Protein AF-A0A4U5PG84-F1 (afdb_monomer_lite)

Organism: Steinernema carpocapsae (NCBI:txid34508)

pLDDT: mean 82.54, std 18.76, range [35.81, 96.75]

Secondary structure (DSSP, 8-state):
--PPP--------------HHHHHHHHHHHHHHHTTGGGTTT-HHHHHHHHHHHHHHHHH-TTSPTTHHHHHHHHHHHHHHHHHHHHHTT--HHHHHHHH---

Radius of gyration: 19.28 Å; chains: 1; bounding box: 24×33×72 Å

Structure (mmCIF, N/CA/C/O backbone):
data_AF-A0A4U5PG84-F1
#
_entry.id   AF-A0A4U5PG84-F1
#
loop_
_atom_site.group_PDB
_atom_site.id
_atom_site.type_symbol
_atom_site.label_atom_id
_atom_site.label_alt_id
_atom_site.label_comp_id
_atom_site.label_asym_id
_atom_site.label_entity_id
_atom_site.label_seq_id
_atom_site.pdbx_PDB_ins_code
_atom_site.Cartn_x
_atom_site.Cartn_y
_atom_site.Cartn_z
_atom_site.occupancy
_atom_site.B_iso_or_equiv
_atom_site.auth_seq_id
_atom_site.auth_comp_id
_atom_site.auth_asym_id
_atom_site.auth_atom_id
_atom_site.pdbx_PDB_model_num
ATOM 1 N N . MET A 1 1 ? -11.396 23.394 -59.309 1.00 37.25 1 MET A N 1
ATOM 2 C CA . MET A 1 1 ? -10.811 22.169 -58.729 1.00 37.25 1 MET A CA 1
ATOM 3 C C . ME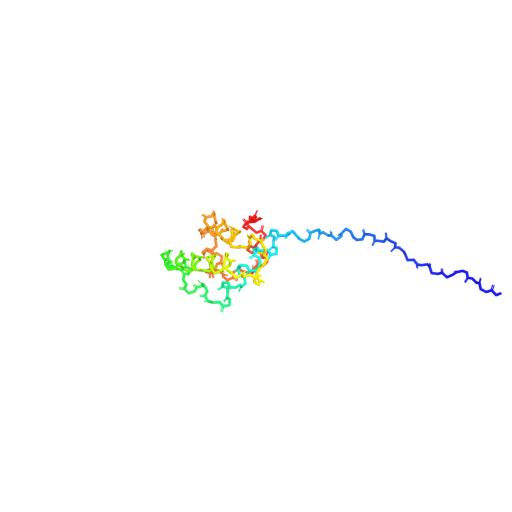T A 1 1 ? -10.102 22.552 -57.440 1.00 37.25 1 MET A C 1
ATOM 5 O O . MET A 1 1 ? -9.264 23.437 -57.478 1.00 37.25 1 MET A O 1
ATOM 9 N N . PHE A 1 2 ? -10.539 21.924 -56.346 1.00 40.00 2 PHE A N 1
ATOM 10 C CA . PHE A 1 2 ? -9.913 21.777 -55.025 1.00 40.00 2 PHE A CA 1
ATOM 11 C C . PHE A 1 2 ? -9.468 23.027 -54.244 1.00 40.00 2 PHE A C 1
ATOM 13 O O . PHE A 1 2 ? -8.333 23.485 -54.316 1.00 40.00 2 PHE A O 1
ATOM 20 N N . LEU A 1 3 ? -10.400 23.481 -53.395 1.00 46.38 3 LEU A N 1
ATOM 21 C CA . LEU A 1 3 ? -10.135 24.084 -52.088 1.00 46.38 3 LEU A CA 1
ATOM 22 C C . LEU A 1 3 ? -9.186 23.173 -51.287 1.00 46.38 3 LEU A C 1
ATOM 24 O O . LEU A 1 3 ? -9.461 21.982 -51.129 1.00 46.38 3 LEU A O 1
ATOM 28 N N . GLY A 1 4 ? -8.075 23.741 -50.816 1.00 48.44 4 GLY A N 1
ATOM 29 C CA . GLY A 1 4 ? -7.092 23.061 -49.976 1.00 48.44 4 GLY A CA 1
ATOM 30 C C . GLY A 1 4 ? -7.716 22.592 -48.653 1.00 48.44 4 GLY A C 1
ATOM 31 O O . GLY A 1 4 ? -8.484 23.346 -48.050 1.00 48.44 4 GLY A O 1
ATOM 32 N N . PRO A 1 5 ? -7.437 21.356 -48.215 1.00 47.28 5 PRO A N 1
ATOM 33 C CA . PRO A 1 5 ? -8.145 20.721 -47.121 1.00 47.28 5 PRO A CA 1
ATOM 34 C C . PRO A 1 5 ? -7.515 21.040 -45.757 1.00 47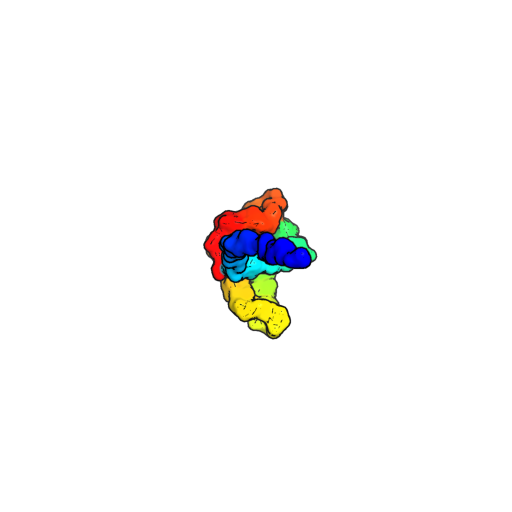.28 5 PRO A C 1
ATOM 36 O O . PRO A 1 5 ? -6.304 21.179 -45.641 1.00 47.28 5 PRO A O 1
ATOM 39 N N . LEU A 1 6 ? -8.383 21.017 -44.742 1.00 48.47 6 LEU A N 1
ATOM 40 C CA . LEU A 1 6 ? -8.131 20.487 -43.396 1.00 48.47 6 LEU A CA 1
ATOM 41 C C . LEU A 1 6 ? -7.122 21.286 -42.550 1.00 48.47 6 LEU A C 1
ATOM 43 O O . LEU A 1 6 ? -5.914 21.219 -42.717 1.00 48.47 6 LEU A O 1
ATOM 47 N N . VAL A 1 7 ? -7.604 22.139 -41.641 1.00 48.59 7 VAL A N 1
ATOM 48 C CA . VAL A 1 7 ? -8.116 21.720 -40.321 1.00 48.59 7 VAL A CA 1
ATOM 49 C C . VAL A 1 7 ? -7.087 20.827 -39.628 1.00 48.59 7 VAL A C 1
ATOM 51 O O . VAL A 1 7 ? -6.864 19.699 -40.039 1.00 48.59 7 VAL A O 1
ATOM 54 N N . PHE A 1 8 ? -6.472 21.332 -38.569 1.00 47.75 8 PHE A N 1
ATOM 55 C CA . PHE A 1 8 ? -6.664 20.821 -37.212 1.00 47.75 8 PHE A CA 1
ATOM 56 C C . PHE A 1 8 ? -5.628 21.496 -36.327 1.00 47.75 8 PHE A C 1
ATOM 58 O O . PHE A 1 8 ? -4.440 21.190 -36.359 1.00 47.75 8 PHE A O 1
ATOM 65 N N . ALA A 1 9 ? -6.131 22.464 -35.563 1.00 46.19 9 ALA A N 1
ATOM 66 C CA . ALA A 1 9 ? -5.679 22.793 -34.229 1.00 46.19 9 ALA A CA 1
ATOM 67 C C . ALA A 1 9 ? -4.727 21.735 -33.652 1.00 46.19 9 ALA A C 1
ATOM 69 O O . ALA A 1 9 ? -5.163 20.711 -33.128 1.00 46.19 9 ALA A O 1
ATOM 70 N N . ALA A 1 10 ? -3.430 22.028 -33.679 1.00 40.78 10 ALA A N 1
ATOM 71 C CA . ALA A 1 10 ? -2.517 21.477 -32.699 1.00 40.78 10 ALA A CA 1
ATOM 72 C C . ALA A 1 10 ? -2.838 22.163 -31.361 1.00 40.78 10 ALA A C 1
ATOM 74 O O . ALA A 1 10 ? -2.068 22.969 -30.845 1.00 40.78 10 ALA A O 1
ATOM 75 N N . LEU A 1 11 ? -4.011 21.836 -30.797 1.00 41.06 11 LEU A N 1
ATOM 76 C CA . LEU A 1 11 ? -4.119 21.666 -29.360 1.00 41.06 11 LEU A CA 1
ATOM 77 C C . LEU A 1 11 ? -3.094 20.579 -29.040 1.00 41.06 11 LEU A C 1
ATOM 79 O O . LEU A 1 11 ? -3.402 19.390 -28.992 1.00 41.06 11 LEU A O 1
ATOM 83 N N . VAL A 1 12 ? -1.851 20.993 -28.821 1.00 46.22 12 VAL A N 1
ATOM 84 C CA . VAL A 1 12 ? -1.012 20.329 -27.838 1.00 46.22 12 VAL A CA 1
ATOM 85 C C . VAL A 1 12 ? -1.763 20.523 -26.529 1.00 46.22 12 VAL A C 1
ATOM 87 O O . VAL A 1 12 ? -1.535 21.465 -25.778 1.00 46.22 12 VAL A O 1
ATOM 90 N N . ALA A 1 13 ? -2.765 19.664 -26.321 1.00 40.22 13 ALA A N 1
ATOM 91 C CA . ALA A 1 13 ? -3.223 19.322 -25.003 1.00 40.22 13 ALA A CA 1
ATOM 92 C C . ALA A 1 13 ? -1.936 18.970 -24.276 1.00 40.22 13 ALA A C 1
ATOM 94 O O . ALA A 1 13 ? -1.249 18.010 -24.630 1.00 40.22 13 ALA A O 1
ATOM 95 N N . SER A 1 14 ? -1.557 19.837 -23.350 1.00 35.81 14 SER A N 1
ATOM 96 C CA . SER A 1 14 ? -0.675 19.515 -22.256 1.00 35.81 14 SER A CA 1
ATOM 97 C C . SER A 1 14 ? -1.222 18.224 -21.668 1.00 35.81 14 SER A C 1
ATOM 99 O O . SER A 1 14 ? -2.142 18.237 -20.851 1.00 35.81 14 SER A O 1
ATOM 101 N N . VAL A 1 15 ? -0.724 17.089 -22.164 1.00 42.41 15 VAL A N 1
ATOM 102 C CA . VAL A 1 15 ? -0.866 15.811 -21.496 1.00 42.41 15 VAL A CA 1
ATOM 103 C C . VAL A 1 15 ? -0.204 16.074 -20.164 1.00 42.41 15 VAL A C 1
ATOM 105 O O . VAL A 1 15 ? 1.018 16.162 -20.078 1.00 42.41 15 VAL A O 1
ATOM 108 N N . ALA A 1 16 ? -1.027 16.390 -19.162 1.00 42.78 16 ALA A N 1
ATOM 109 C CA . ALA A 1 16 ? -0.588 16.486 -17.792 1.00 42.78 16 ALA A CA 1
ATOM 110 C C . ALA A 1 16 ? 0.173 15.189 -17.581 1.00 42.78 16 ALA A C 1
ATOM 112 O O . ALA A 1 16 ? -0.426 14.118 -17.687 1.00 42.78 16 ALA A O 1
ATOM 113 N N . SER A 1 17 ? 1.497 15.295 -17.472 1.00 44.47 17 SER A N 1
ATOM 114 C CA . SER A 1 17 ? 2.388 14.169 -17.263 1.00 44.47 17 SER A CA 1
ATOM 115 C C . SER A 1 17 ? 1.796 13.421 -16.087 1.00 44.47 17 SER A C 1
ATOM 117 O O . SER A 1 17 ? 1.806 13.943 -14.971 1.00 44.47 17 SER A O 1
ATOM 119 N N . TYR A 1 18 ? 1.133 12.301 -16.373 1.00 55.81 18 TYR A N 1
ATOM 120 C CA . TYR A 1 18 ? 0.405 11.567 -15.360 1.00 55.81 18 TYR A CA 1
ATOM 121 C C . TYR A 1 18 ? 1.491 11.051 -14.436 1.00 55.81 18 TYR A C 1
ATOM 123 O O . TYR A 1 18 ? 2.316 10.236 -14.848 1.00 55.81 18 TYR A O 1
ATOM 131 N N . ASP A 1 19 ? 1.585 11.684 -13.272 1.00 78.56 19 ASP A N 1
ATOM 132 C CA . ASP A 1 19 ? 2.780 11.633 -12.452 1.00 78.56 19 ASP A CA 1
ATOM 133 C C . ASP A 1 19 ? 3.097 10.165 -12.142 1.00 78.56 19 ASP A C 1
ATOM 135 O O . ASP A 1 19 ? 2.232 9.426 -11.668 1.00 78.56 19 ASP A O 1
ATOM 139 N N . VAL A 1 20 ? 4.304 9.705 -12.480 1.00 81.25 20 VAL A N 1
ATOM 140 C CA . VAL A 1 20 ? 4.710 8.296 -12.316 1.00 81.25 20 VAL A CA 1
ATOM 141 C C . VAL A 1 20 ? 4.552 7.879 -10.851 1.00 81.25 20 VAL A C 1
ATOM 143 O O . VAL A 1 20 ? 4.138 6.761 -10.547 1.00 81.25 20 VAL A O 1
ATOM 146 N N . THR A 1 21 ? 4.800 8.820 -9.946 1.00 82.31 21 THR A N 1
ATOM 147 C CA . THR A 1 21 ? 4.451 8.788 -8.528 1.00 82.31 21 THR A CA 1
ATOM 148 C C . THR A 1 21 ? 2.999 8.393 -8.280 1.00 82.31 21 THR A C 1
ATOM 150 O O . THR A 1 21 ? 2.708 7.470 -7.516 1.00 82.31 21 THR A O 1
ATOM 153 N N . PHE A 1 22 ? 2.073 9.091 -8.932 1.00 86.12 22 PHE A N 1
ATOM 154 C CA . PHE A 1 22 ? 0.645 8.902 -8.756 1.00 86.12 22 PHE A CA 1
ATOM 155 C C . PHE A 1 22 ? 0.216 7.525 -9.266 1.00 86.12 22 PHE A C 1
ATOM 157 O O . PHE A 1 22 ? -0.467 6.803 -8.547 1.00 86.12 22 PHE A O 1
ATOM 164 N N . GLN A 1 23 ? 0.711 7.099 -10.435 1.00 88.38 23 GLN A N 1
ATOM 165 C CA . GLN A 1 23 ? 0.438 5.756 -10.974 1.00 88.38 23 GLN A CA 1
ATOM 166 C C . GLN A 1 23 ? 0.915 4.647 -10.038 1.00 88.38 23 GLN A C 1
ATOM 168 O O . GLN A 1 23 ? 0.212 3.658 -9.818 1.00 88.38 23 GLN A O 1
ATOM 173 N N . ARG A 1 24 ? 2.114 4.804 -9.466 1.00 89.50 24 ARG A N 1
ATOM 174 C CA . ARG A 1 24 ? 2.658 3.835 -8.510 1.00 89.50 24 ARG A CA 1
ATOM 175 C C . ARG A 1 24 ? 1.827 3.794 -7.233 1.00 89.50 24 ARG A C 1
ATOM 177 O O . ARG A 1 24 ? 1.530 2.701 -6.759 1.00 89.50 24 ARG A O 1
ATOM 184 N N . CYS A 1 25 ? 1.401 4.950 -6.721 1.00 91.50 25 CYS A N 1
ATOM 185 C CA . CYS A 1 25 ? 0.478 5.000 -5.591 1.00 91.50 25 CYS A CA 1
ATOM 186 C C . CYS A 1 25 ? -0.816 4.242 -5.898 1.00 91.50 25 CYS A C 1
ATOM 188 O O . CYS A 1 25 ? -1.207 3.369 -5.124 1.00 91.50 25 CYS A O 1
ATOM 190 N N . GLU A 1 26 ? -1.454 4.524 -7.038 1.00 91.75 26 GLU A N 1
ATOM 191 C CA . GLU A 1 26 ? -2.706 3.861 -7.405 1.00 91.75 26 GLU A CA 1
ATOM 192 C C . GLU A 1 26 ? -2.519 2.352 -7.543 1.00 91.75 26 GLU A C 1
ATOM 194 O O . GLU A 1 26 ? -3.357 1.587 -7.076 1.00 91.75 26 GLU A O 1
ATOM 199 N N . THR A 1 27 ? -1.395 1.914 -8.113 1.00 92.38 27 THR A N 1
ATOM 200 C CA . THR A 1 27 ? -1.048 0.491 -8.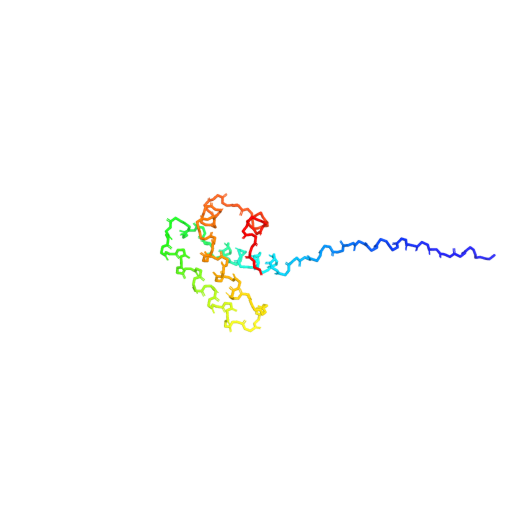229 1.00 92.38 27 THR A CA 1
ATOM 201 C C . THR A 1 27 ? -0.963 -0.175 -6.853 1.00 92.38 27 THR A C 1
ATOM 203 O O . THR A 1 27 ? -1.603 -1.204 -6.630 1.00 92.38 27 THR A O 1
ATOM 206 N N . VAL A 1 28 ? -0.235 0.428 -5.905 1.00 93.88 28 VAL A N 1
ATOM 207 C CA . VAL A 1 28 ? -0.085 -0.099 -4.537 1.00 93.88 28 VAL A CA 1
ATOM 208 C C . VAL A 1 28 ? -1.430 -0.136 -3.808 1.00 93.88 28 VAL A C 1
ATOM 210 O O . VAL A 1 28 ? -1.803 -1.163 -3.243 1.00 93.88 28 VAL A O 1
ATOM 213 N N . VAL A 1 29 ? -2.176 0.968 -3.831 1.00 94.25 29 VAL A N 1
ATOM 214 C CA . VAL A 1 29 ? -3.442 1.105 -3.096 1.00 94.25 29 VAL A CA 1
ATOM 215 C C . VAL A 1 29 ? -4.532 0.208 -3.692 1.00 94.25 29 VAL A C 1
ATOM 217 O O . VAL A 1 29 ? -5.256 -0.449 -2.947 1.00 94.25 29 VAL A O 1
ATOM 220 N N . ASN A 1 30 ? -4.620 0.088 -5.021 1.00 94.12 30 ASN A N 1
ATOM 221 C CA . ASN A 1 30 ? -5.565 -0.829 -5.664 1.00 94.12 30 ASN A CA 1
ATOM 222 C C . ASN A 1 30 ? -5.239 -2.294 -5.355 1.00 94.12 30 ASN A C 1
ATOM 224 O O . ASN A 1 30 ? -6.148 -3.059 -5.036 1.00 94.12 30 ASN A O 1
ATOM 228 N N . ALA A 1 31 ? -3.962 -2.689 -5.393 1.00 93.88 31 ALA A N 1
ATOM 229 C CA . ALA A 1 31 ? -3.555 -4.035 -4.992 1.00 93.88 31 ALA A CA 1
ATOM 230 C C . ALA A 1 31 ? -3.940 -4.329 -3.532 1.00 93.88 31 ALA A C 1
ATOM 232 O O . ALA A 1 31 ? -4.433 -5.415 -3.222 1.00 93.88 31 ALA A O 1
ATOM 233 N N . ALA A 1 32 ? -3.792 -3.337 -2.651 1.00 95.19 32 ALA A N 1
ATOM 234 C CA . ALA A 1 32 ? -4.191 -3.454 -1.258 1.00 95.19 32 ALA A CA 1
ATOM 235 C C . ALA A 1 32 ? -5.713 -3.623 -1.091 1.00 95.19 32 ALA A C 1
ATOM 237 O O . ALA A 1 32 ? -6.165 -4.496 -0.346 1.00 95.19 32 ALA A O 1
ATOM 238 N N . TYR A 1 33 ? -6.509 -2.852 -1.837 1.00 94.12 33 TYR A N 1
ATOM 239 C CA . TYR A 1 33 ? -7.966 -2.991 -1.880 1.00 94.12 33 TYR A CA 1
ATOM 240 C C . TYR A 1 33 ? -8.416 -4.374 -2.365 1.00 94.12 33 TYR A C 1
ATOM 242 O O . TYR A 1 33 ? -9.285 -4.984 -1.743 1.00 94.12 33 TYR A O 1
ATOM 250 N N . LEU A 1 34 ? -7.798 -4.905 -3.426 1.00 94.94 34 LEU A N 1
ATOM 251 C CA . LEU A 1 34 ? -8.100 -6.244 -3.953 1.00 94.94 34 LEU A CA 1
ATOM 252 C C . LEU A 1 34 ? -7.821 -7.357 -2.934 1.00 94.94 34 LEU A C 1
ATOM 254 O O . LEU A 1 34 ? -8.469 -8.402 -2.961 1.00 94.94 34 LEU A O 1
ATOM 258 N N . LYS A 1 35 ? -6.879 -7.126 -2.016 1.00 95.44 35 LYS A N 1
ATOM 259 C CA . LYS A 1 35 ? -6.521 -8.050 -0.933 1.00 95.44 35 LYS A CA 1
ATOM 260 C C . LYS A 1 35 ? -7.239 -7.754 0.388 1.00 95.44 35 LYS A C 1
ATOM 262 O O . LYS A 1 35 ? -6.868 -8.307 1.419 1.00 95.44 35 LYS A O 1
ATOM 267 N N . ASN A 1 36 ? -8.287 -6.930 0.362 1.00 93.94 36 ASN A N 1
ATOM 268 C CA . ASN A 1 36 ? -9.111 -6.581 1.520 1.00 93.94 36 ASN A CA 1
ATOM 269 C C . ASN A 1 36 ? -8.323 -5.966 2.690 1.00 93.94 36 ASN A C 1
ATOM 271 O O . ASN A 1 36 ? -8.596 -6.263 3.857 1.00 93.94 36 ASN A O 1
ATOM 275 N N . VAL A 1 37 ? -7.360 -5.083 2.399 1.00 94.94 37 VAL A N 1
ATOM 276 C CA . VAL A 1 37 ? -6.550 -4.395 3.423 1.00 94.94 37 VAL A CA 1
ATOM 277 C C . VAL A 1 37 ? -7.386 -3.669 4.488 1.00 94.94 37 VAL A C 1
ATOM 279 O O . VAL A 1 37 ? -6.931 -3.478 5.617 1.00 94.94 37 VAL A O 1
ATOM 282 N N . GLN A 1 38 ? -8.634 -3.309 4.173 1.00 94.44 38 GLN A N 1
ATOM 283 C CA . GLN A 1 38 ? -9.566 -2.670 5.105 1.00 94.44 38 GLN A CA 1
ATOM 284 C C . GLN A 1 38 ? -9.822 -3.525 6.355 1.00 94.44 38 GLN A C 1
ATOM 286 O O . GLN A 1 38 ? -10.023 -2.968 7.432 1.00 94.44 38 GLN A O 1
ATOM 291 N N . ASN A 1 39 ? -9.739 -4.857 6.246 1.00 95.38 39 ASN A N 1
ATOM 292 C CA . ASN A 1 39 ? -9.882 -5.774 7.383 1.00 95.38 39 ASN A CA 1
ATOM 293 C C . ASN A 1 39 ? -8.740 -5.635 8.401 1.00 95.38 39 ASN A C 1
ATOM 295 O O . ASN A 1 39 ? -8.906 -5.982 9.567 1.00 95.38 39 ASN A O 1
ATOM 299 N N . TYR A 1 40 ? -7.591 -5.112 7.971 1.00 94.19 40 TYR A N 1
ATOM 300 C CA . TYR A 1 40 ? -6.414 -4.911 8.812 1.00 94.19 40 TYR A CA 1
ATOM 301 C C . TYR A 1 40 ? -6.261 -3.458 9.269 1.00 94.19 40 TYR A C 1
ATOM 303 O O . TYR A 1 40 ? -5.481 -3.190 10.171 1.00 94.19 40 TYR A O 1
ATOM 311 N N . ALA A 1 41 ? -7.009 -2.503 8.704 1.00 92.88 41 ALA A N 1
ATOM 312 C CA . ALA A 1 41 ? -6.843 -1.078 9.008 1.00 92.88 41 ALA A CA 1
ATOM 313 C C . ALA A 1 41 ? -7.066 -0.736 10.499 1.00 92.88 41 ALA A C 1
ATOM 315 O O . ALA A 1 41 ? -6.444 0.192 11.026 1.00 92.88 41 ALA A O 1
ATOM 316 N N . GLY A 1 42 ? -7.895 -1.509 11.209 1.00 92.06 42 GLY A N 1
ATOM 317 C CA . GLY A 1 42 ? -8.114 -1.376 12.655 1.00 92.06 42 GLY A CA 1
ATOM 318 C C . GLY A 1 42 ? -6.962 -1.888 13.531 1.00 92.06 42 GLY A C 1
ATOM 319 O O . GLY A 1 42 ? -6.786 -1.389 14.640 1.00 92.06 42 GLY A O 1
ATOM 320 N N . ASP A 1 43 ? -6.136 -2.807 13.025 1.00 95.00 43 ASP A N 1
ATOM 321 C CA . ASP A 1 43 ? -5.038 -3.447 13.755 1.00 95.00 43 ASP A CA 1
ATOM 322 C C . ASP A 1 43 ? -3.687 -3.011 13.178 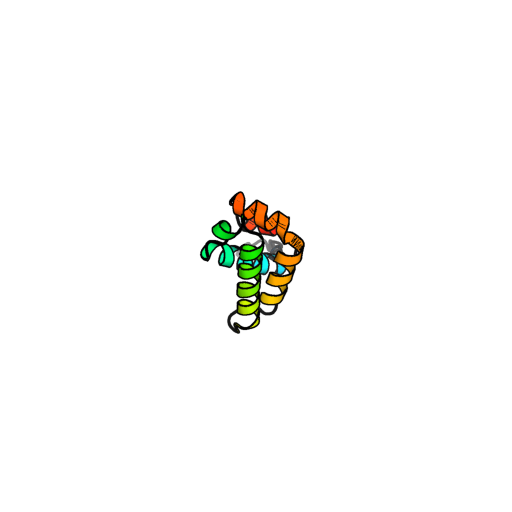1.00 95.00 43 ASP A C 1
ATOM 324 O O . ASP A 1 43 ? -3.295 -3.386 12.073 1.00 95.00 43 ASP A O 1
ATOM 328 N N . LEU A 1 44 ? -2.948 -2.222 13.958 1.00 93.06 44 LEU A N 1
ATOM 329 C CA . LEU A 1 44 ? -1.671 -1.658 13.535 1.00 93.06 44 LEU A CA 1
ATOM 330 C C . LEU A 1 44 ? -0.645 -2.725 13.125 1.00 93.06 44 LEU A C 1
ATOM 332 O O . LEU A 1 44 ? 0.075 -2.537 12.144 1.00 93.06 44 LEU A O 1
ATOM 336 N N . GLN A 1 45 ? -0.559 -3.832 13.864 1.00 96.00 45 GLN A N 1
ATOM 337 C CA . GLN A 1 45 ? 0.441 -4.860 13.600 1.00 96.00 45 GLN A CA 1
ATOM 338 C C . GLN A 1 45 ? 0.101 -5.616 12.317 1.00 96.00 45 GLN A C 1
ATOM 340 O O . GLN A 1 45 ? 0.971 -5.812 11.467 1.00 96.00 45 GLN A O 1
ATOM 345 N N . ASN A 1 46 ? -1.165 -5.994 12.144 1.00 96.06 46 ASN A N 1
ATOM 346 C CA . ASN A 1 46 ? -1.613 -6.681 10.936 1.00 96.06 46 ASN A CA 1
ATOM 347 C C . ASN A 1 46 ? -1.542 -5.778 9.699 1.00 96.06 46 ASN A C 1
ATOM 349 O O . ASN A 1 46 ? -1.127 -6.240 8.638 1.00 96.06 46 ASN A O 1
ATOM 353 N N . PHE A 1 47 ? -1.841 -4.483 9.838 1.00 96.25 47 PHE A N 1
ATOM 354 C CA . PHE A 1 47 ? -1.668 -3.505 8.764 1.00 96.25 47 PHE A CA 1
ATOM 355 C C . PHE A 1 47 ? -0.205 -3.397 8.311 1.00 96.25 47 PHE A C 1
ATOM 357 O O . PHE A 1 47 ? 0.087 -3.445 7.116 1.00 96.25 47 PHE A O 1
ATOM 364 N N . ARG A 1 48 ? 0.733 -3.309 9.263 1.00 95.75 48 ARG A N 1
ATOM 365 C CA . ARG A 1 48 ? 2.175 -3.283 8.972 1.00 95.75 48 ARG A CA 1
ATOM 366 C C . ARG A 1 48 ? 2.650 -4.573 8.324 1.00 95.75 48 ARG A C 1
ATOM 368 O O . ARG A 1 48 ? 3.375 -4.514 7.338 1.00 95.75 48 ARG A O 1
ATOM 375 N N . ASN A 1 49 ? 2.233 -5.723 8.852 1.00 96.56 49 ASN A N 1
ATOM 376 C CA . ASN A 1 49 ? 2.595 -7.030 8.305 1.00 96.56 49 ASN A CA 1
ATOM 377 C C . ASN A 1 49 ? 2.096 -7.184 6.863 1.00 96.56 49 ASN A C 1
ATOM 379 O O . ASN A 1 49 ? 2.850 -7.639 6.004 1.00 96.56 49 ASN A O 1
ATOM 383 N N . PHE A 1 50 ? 0.860 -6.749 6.593 1.00 96.75 50 PHE A N 1
ATOM 384 C CA . PHE A 1 50 ? 0.282 -6.717 5.255 1.00 96.75 50 PHE A CA 1
ATOM 385 C C . PHE A 1 50 ? 1.162 -5.908 4.294 1.00 96.75 50 PHE A C 1
ATOM 387 O O . PHE A 1 50 ? 1.669 -6.452 3.315 1.00 96.75 50 PHE A O 1
ATOM 394 N N . TYR A 1 51 ? 1.418 -4.633 4.604 1.00 95.94 51 TYR A N 1
ATOM 395 C CA . TYR A 1 51 ? 2.211 -3.771 3.727 1.00 95.94 51 TYR A CA 1
ATOM 396 C C . TYR A 1 51 ? 3.655 -4.238 3.581 1.00 95.94 51 TYR A C 1
ATOM 398 O O . TYR A 1 51 ? 4.197 -4.215 2.482 1.00 95.94 51 TYR A O 1
ATOM 406 N N . HIS A 1 52 ? 4.278 -4.716 4.655 1.00 96.12 52 HIS A N 1
ATOM 407 C CA . HIS A 1 52 ? 5.629 -5.252 4.580 1.00 96.12 52 HIS A CA 1
ATOM 408 C C . HIS A 1 52 ? 5.705 -6.455 3.626 1.00 96.12 52 HIS A C 1
ATOM 410 O O . HIS A 1 52 ? 6.647 -6.554 2.839 1.00 96.12 52 HIS A O 1
ATOM 416 N N . GLY A 1 53 ? 4.710 -7.347 3.652 1.00 95.94 53 GLY A N 1
ATOM 417 C CA . GLY A 1 53 ? 4.602 -8.466 2.715 1.00 95.94 53 GLY A CA 1
ATOM 418 C C . GLY A 1 53 ? 4.404 -8.006 1.270 1.00 95.94 53 GLY A C 1
ATOM 419 O O . GLY A 1 53 ? 5.167 -8.403 0.388 1.00 95.94 53 GLY A O 1
ATOM 420 N N . GLU A 1 54 ? 3.437 -7.118 1.037 1.00 95.06 54 GLU A N 1
ATOM 421 C CA . GLU A 1 54 ? 3.119 -6.597 -0.299 1.00 95.06 54 GLU A CA 1
ATOM 422 C C . GLU A 1 54 ? 4.283 -5.823 -0.926 1.00 95.06 54 GLU A C 1
ATOM 424 O O . GLU A 1 54 ? 4.659 -6.070 -2.071 1.00 95.06 54 GLU A O 1
ATOM 429 N N . CYS A 1 55 ? 4.920 -4.927 -0.173 1.00 95.06 55 CYS A N 1
ATOM 430 C CA . CYS A 1 55 ? 6.036 -4.145 -0.692 1.00 95.06 55 CYS A CA 1
ATOM 431 C C . CYS A 1 55 ? 7.257 -5.027 -1.003 1.00 95.06 55 CYS A C 1
ATOM 433 O O . CYS A 1 55 ? 7.937 -4.801 -2.005 1.00 95.06 55 CYS A O 1
ATOM 435 N N . ASN A 1 56 ? 7.5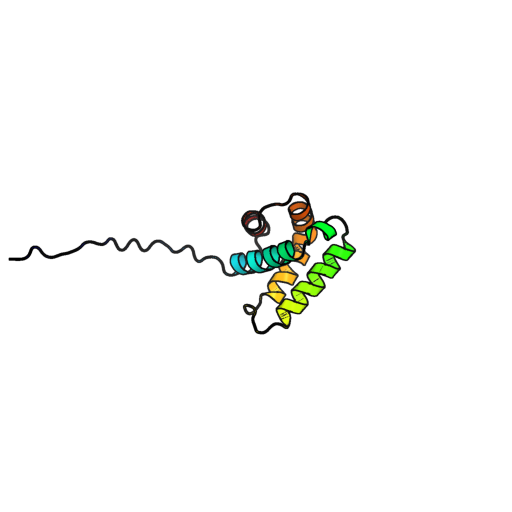20 -6.065 -0.197 1.00 95.44 56 ASN A N 1
ATOM 436 C CA . ASN A 1 56 ? 8.556 -7.057 -0.504 1.00 95.44 56 ASN A CA 1
ATOM 437 C C . ASN A 1 56 ? 8.225 -7.879 -1.753 1.00 95.44 56 ASN A C 1
ATOM 439 O O . ASN A 1 56 ? 9.130 -8.188 -2.526 1.00 95.44 56 ASN A O 1
ATOM 443 N N . PHE A 1 57 ? 6.954 -8.230 -1.959 1.00 94.75 57 PHE A N 1
ATOM 444 C CA . PHE A 1 57 ? 6.513 -8.890 -3.184 1.00 94.75 57 PHE A CA 1
ATOM 445 C C . PHE A 1 57 ? 6.809 -8.009 -4.406 1.00 94.75 57 PHE A C 1
ATOM 447 O O . PHE A 1 57 ? 7.494 -8.458 -5.323 1.00 94.75 57 PHE A O 1
ATOM 454 N N . PHE A 1 58 ? 6.429 -6.727 -4.375 1.00 94.12 58 PHE A N 1
ATOM 455 C CA . PHE A 1 58 ? 6.715 -5.787 -5.468 1.00 94.12 58 PHE A CA 1
ATOM 456 C C . PHE A 1 58 ? 8.207 -5.545 -5.719 1.00 94.12 58 PHE A C 1
ATOM 458 O O . PHE A 1 58 ? 8.587 -5.237 -6.843 1.00 94.12 58 PHE A O 1
ATOM 465 N N . LEU A 1 59 ? 9.067 -5.656 -4.700 1.00 92.44 59 LEU A N 1
ATOM 466 C CA . LEU A 1 59 ? 10.521 -5.577 -4.895 1.00 92.44 59 LEU A CA 1
ATOM 467 C C . LEU A 1 59 ? 11.087 -6.780 -5.660 1.00 92.44 59 LEU A C 1
ATOM 469 O O . LEU A 1 59 ? 12.140 -6.658 -6.281 1.00 92.44 59 LEU A O 1
ATOM 473 N N . ARG A 1 60 ? 10.435 -7.942 -5.564 1.00 91.88 60 ARG A N 1
ATOM 474 C CA . ARG A 1 60 ? 10.932 -9.215 -6.105 1.00 91.88 60 ARG A CA 1
ATOM 475 C C . ARG A 1 60 ? 10.275 -9.605 -7.425 1.00 91.88 60 ARG A C 1
ATOM 477 O O . ARG A 1 60 ? 10.834 -10.436 -8.131 1.00 91.88 60 ARG A O 1
ATOM 484 N N . ASP A 1 61 ? 9.108 -9.047 -7.733 1.00 88.75 61 ASP A N 1
ATOM 485 C CA . ASP A 1 61 ? 8.349 -9.354 -8.943 1.00 88.75 61 ASP A CA 1
ATOM 486 C C . ASP A 1 61 ? 8.902 -8.579 -10.160 1.00 88.75 61 ASP A C 1
ATOM 488 O O . ASP A 1 61 ? 8.729 -7.358 -10.239 1.00 88.75 61 ASP A O 1
ATOM 492 N N . PRO A 1 62 ? 9.549 -9.256 -11.134 1.00 81.06 62 PRO A N 1
ATOM 493 C CA . PRO A 1 62 ? 10.083 -8.605 -12.330 1.00 81.06 62 PRO A CA 1
ATOM 494 C C . PRO A 1 62 ? 8.987 -8.084 -13.273 1.00 81.06 62 PRO A C 1
ATOM 496 O O . PRO A 1 62 ? 9.298 -7.336 -14.197 1.00 81.06 62 PRO A O 1
ATOM 499 N N . GLY A 1 63 ? 7.720 -8.467 -13.063 1.00 84.69 63 GLY A N 1
ATOM 500 C CA . GLY A 1 63 ? 6.575 -7.955 -13.814 1.00 84.69 63 GLY A CA 1
ATOM 501 C C . GLY A 1 63 ? 6.103 -6.566 -13.373 1.00 84.69 63 GLY A C 1
ATOM 502 O O . GLY A 1 63 ? 5.261 -5.975 -14.047 1.00 84.69 63 GLY A O 1
ATOM 503 N N . GLN A 1 64 ? 6.623 -6.030 -12.263 1.00 84.50 64 GLN A N 1
ATOM 504 C CA . GLN A 1 64 ? 6.213 -4.727 -11.736 1.00 84.50 64 GLN A CA 1
ATOM 505 C C . GLN A 1 64 ? 7.073 -3.574 -12.268 1.00 84.50 64 GLN A C 1
ATOM 507 O O . GLN A 1 64 ? 8.263 -3.752 -12.545 1.00 84.50 64 GLN A O 1
ATOM 512 N N . PRO A 1 65 ? 6.520 -2.347 -12.338 1.00 83.19 65 PRO A N 1
ATOM 513 C CA . PRO A 1 65 ? 7.303 -1.155 -12.627 1.00 83.19 65 PRO A CA 1
ATOM 514 C C . PRO A 1 65 ? 8.495 -1.011 -11.674 1.00 83.19 65 PRO A C 1
ATOM 516 O O . PRO A 1 65 ? 8.357 -1.123 -10.451 1.00 83.19 65 PRO A O 1
ATOM 519 N N . SER A 1 66 ? 9.669 -0.686 -12.219 1.00 81.94 66 SER A N 1
ATOM 520 C CA . SER A 1 66 ? 10.863 -0.445 -11.405 1.00 81.94 66 SER A CA 1
ATOM 521 C C . SER A 1 66 ? 10.589 0.618 -10.337 1.00 81.94 66 SER A C 1
ATOM 523 O O . SER A 1 66 ? 9.988 1.659 -10.615 1.00 81.94 66 SER A O 1
ATOM 525 N N . GLY A 1 67 ? 11.029 0.356 -9.104 1.00 85.62 67 GLY A N 1
ATOM 526 C CA . GLY A 1 67 ? 10.829 1.255 -7.964 1.00 85.62 67 GLY A CA 1
ATOM 527 C C . GLY A 1 67 ? 9.453 1.168 -7.290 1.00 85.62 67 GLY A C 1
ATOM 528 O O . GLY A 1 67 ? 9.254 1.863 -6.295 1.00 85.62 67 GLY A O 1
ATOM 529 N N . LEU A 1 68 ? 8.528 0.312 -7.756 1.00 90.31 68 LEU A N 1
ATOM 530 C CA . LEU A 1 68 ? 7.207 0.148 -7.131 1.00 90.31 68 LEU A CA 1
ATOM 531 C C . LEU A 1 68 ? 7.311 -0.315 -5.673 1.00 90.31 68 LEU A C 1
ATOM 533 O O . LEU A 1 68 ? 6.701 0.293 -4.800 1.00 90.31 68 LEU A O 1
ATOM 537 N N . GLY A 1 69 ? 8.121 -1.338 -5.384 1.00 91.88 69 GLY A N 1
ATOM 538 C CA . GLY A 1 69 ? 8.303 -1.822 -4.012 1.00 91.88 69 GLY A CA 1
ATOM 539 C C . GLY A 1 69 ? 8.893 -0.764 -3.072 1.00 91.88 69 GLY A C 1
ATOM 540 O O . GLY A 1 69 ? 8.423 -0.606 -1.949 1.00 91.88 69 GLY A O 1
ATOM 541 N N . GLY A 1 70 ? 9.851 0.038 -3.550 1.00 91.31 70 GLY A N 1
ATOM 542 C CA . GLY A 1 70 ? 10.398 1.167 -2.786 1.00 91.31 70 GLY A CA 1
ATOM 543 C C . GLY A 1 70 ? 9.359 2.263 -2.523 1.00 91.31 70 GLY A C 1
ATOM 544 O O . GLY A 1 70 ? 9.237 2.735 -1.394 1.00 91.31 70 GLY A O 1
ATOM 545 N N . CYS A 1 71 ? 8.565 2.615 -3.539 1.00 90.50 71 CYS A N 1
ATOM 546 C CA . CYS A 1 71 ? 7.416 3.514 -3.396 1.00 90.50 71 CYS A CA 1
ATOM 547 C C . CYS A 1 71 ? 6.404 2.968 -2.379 1.00 90.50 71 CYS A C 1
ATOM 549 O O . CYS A 1 71 ? 6.004 3.699 -1.482 1.00 90.50 71 CYS A O 1
ATOM 551 N N . CYS A 1 72 ? 6.063 1.680 -2.444 1.00 93.94 72 CYS A N 1
ATOM 552 C CA . CYS A 1 72 ? 5.161 1.025 -1.499 1.00 93.94 72 CYS A CA 1
ATOM 553 C C . CYS A 1 72 ? 5.637 1.198 -0.048 1.00 93.94 72 CYS A C 1
ATOM 555 O O . CYS A 1 72 ? 4.860 1.639 0.800 1.00 93.94 72 CYS A O 1
ATOM 557 N N . PHE A 1 73 ? 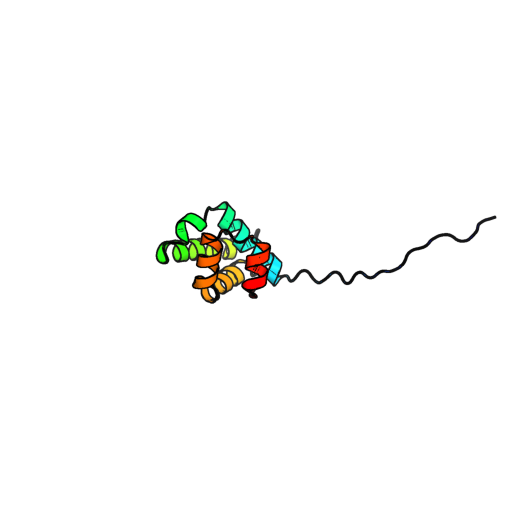6.923 0.934 0.225 1.00 93.56 73 PHE A N 1
ATOM 558 C CA . PHE A 1 73 ? 7.508 1.140 1.552 1.00 93.56 73 PHE A CA 1
ATOM 559 C C . PHE A 1 73 ? 7.414 2.600 1.999 1.00 93.56 73 PHE A C 1
ATOM 561 O O . PHE A 1 73 ? 6.942 2.872 3.100 1.00 93.56 73 PHE A O 1
ATOM 568 N N . LEU A 1 74 ? 7.829 3.545 1.153 1.00 91.56 74 LEU A N 1
ATOM 569 C CA . LEU A 1 74 ? 7.765 4.975 1.471 1.00 91.56 74 LEU A CA 1
ATOM 570 C C . LEU A 1 74 ? 6.337 5.433 1.768 1.00 91.56 74 LEU A C 1
ATOM 572 O O . LEU A 1 74 ? 6.116 6.180 2.722 1.00 91.56 74 LEU A O 1
ATOM 576 N N . LEU A 1 75 ? 5.386 4.967 0.963 1.00 91.06 75 LEU A N 1
ATOM 577 C CA . LEU A 1 75 ? 3.990 5.353 1.027 1.00 91.06 75 LEU A CA 1
ATOM 578 C C . LEU A 1 75 ? 3.373 4.943 2.366 1.00 91.06 75 LEU A C 1
ATOM 580 O O . LEU A 1 75 ? 2.841 5.812 3.061 1.00 91.06 75 LEU A O 1
ATOM 584 N N . TYR A 1 76 ? 3.523 3.679 2.782 1.00 89.88 76 TYR A N 1
ATOM 585 C CA . TYR A 1 76 ? 2.959 3.240 4.061 1.00 89.88 76 TYR A CA 1
ATOM 586 C C . TYR A 1 76 ? 3.763 3.717 5.273 1.00 89.88 76 TYR A C 1
ATOM 588 O O . TYR A 1 76 ? 3.147 4.098 6.263 1.00 89.88 76 TYR A O 1
ATOM 596 N N . TYR A 1 77 ? 5.102 3.761 5.228 1.00 91.06 77 TYR A N 1
ATOM 597 C CA . TYR A 1 77 ? 5.886 4.207 6.389 1.00 91.06 77 TYR A CA 1
ATOM 598 C C . TYR A 1 77 ? 5.630 5.674 6.731 1.00 91.06 77 TYR A C 1
ATOM 600 O O . TYR A 1 77 ? 5.567 6.029 7.907 1.00 91.06 77 TYR A O 1
ATOM 608 N N . LYS A 1 78 ? 5.485 6.537 5.719 1.00 91.25 78 LYS A N 1
ATOM 609 C CA . LYS A 1 78 ? 5.279 7.973 5.942 1.00 91.25 78 LYS A CA 1
ATOM 610 C C . LYS A 1 78 ? 3.830 8.349 6.209 1.00 91.25 78 LYS A C 1
ATOM 612 O O . LYS A 1 78 ? 3.589 9.338 6.892 1.00 91.25 78 LYS A O 1
ATOM 617 N N . ASN A 1 79 ? 2.882 7.584 5.673 1.00 92.31 79 ASN A N 1
ATOM 618 C CA . ASN A 1 79 ? 1.468 7.940 5.721 1.00 92.31 79 ASN A CA 1
ATOM 619 C C . ASN A 1 79 ? 0.603 6.909 6.458 1.00 92.31 79 ASN A C 1
ATOM 621 O O . ASN A 1 79 ? -0.611 6.905 6.280 1.00 92.31 79 ASN A O 1
ATOM 625 N N . GLU A 1 80 ? 1.194 6.050 7.293 1.00 92.62 80 GLU A N 1
ATOM 626 C CA . GLU A 1 80 ? 0.511 4.936 7.970 1.00 92.62 80 GLU A CA 1
ATOM 627 C C . GLU A 1 80 ? -0.817 5.346 8.621 1.00 92.62 80 GLU A C 1
ATOM 629 O O . GLU A 1 80 ? -1.851 4.725 8.380 1.00 92.62 80 GLU A O 1
ATOM 634 N N . ALA A 1 81 ? -0.803 6.415 9.422 1.00 93.06 81 ALA A N 1
ATOM 635 C CA . ALA A 1 81 ? -1.988 6.887 10.130 1.00 93.06 81 ALA A CA 1
ATOM 636 C C . ALA A 1 81 ? -3.098 7.342 9.167 1.00 93.06 81 ALA A C 1
ATOM 638 O O . ALA A 1 81 ? -4.249 6.931 9.324 1.00 93.06 81 ALA A O 1
ATOM 639 N N . GLN A 1 82 ? -2.745 8.138 8.151 1.00 93.81 82 GLN A N 1
ATOM 640 C CA . GLN A 1 82 ? -3.692 8.628 7.149 1.00 93.81 82 GLN A CA 1
ATOM 641 C C . GLN A 1 82 ? -4.249 7.478 6.312 1.00 93.81 82 GLN A C 1
ATOM 643 O O . GLN A 1 82 ? -5.456 7.375 6.146 1.00 93.81 82 GLN A O 1
ATOM 648 N N . MET A 1 83 ? -3.394 6.570 5.841 1.00 94.25 83 MET A N 1
ATOM 649 C CA . MET A 1 83 ? -3.819 5.425 5.040 1.00 94.25 83 MET A CA 1
ATOM 650 C C . MET A 1 83 ? -4.781 4.528 5.804 1.00 94.25 83 MET A C 1
ATOM 652 O O . MET A 1 83 ? -5.798 4.116 5.256 1.00 94.25 83 MET A O 1
ATOM 656 N N . ARG A 1 84 ? -4.496 4.236 7.078 1.00 95.44 84 ARG A N 1
ATOM 657 C CA . ARG A 1 84 ? -5.416 3.467 7.922 1.00 95.44 84 ARG A CA 1
ATOM 658 C C . ARG A 1 84 ? -6.770 4.162 8.043 1.00 95.44 84 ARG A C 1
ATOM 660 O O . ARG A 1 84 ? -7.791 3.504 7.862 1.00 95.44 84 ARG A O 1
ATOM 667 N N . ALA A 1 85 ? -6.783 5.471 8.299 1.00 95.56 85 ALA A N 1
ATOM 668 C CA . ALA A 1 85 ? -8.020 6.247 8.352 1.00 95.56 85 ALA A CA 1
ATOM 669 C C . ALA A 1 85 ? -8.773 6.210 7.011 1.00 95.56 85 ALA A C 1
ATOM 671 O O . ALA A 1 85 ? -9.977 5.963 6.984 1.00 95.56 85 ALA A O 1
ATOM 672 N N . ASP A 1 86 ? -8.067 6.377 5.896 1.00 95.19 86 ASP A N 1
ATOM 673 C CA . ASP A 1 86 ? -8.636 6.342 4.551 1.00 95.19 86 ASP A CA 1
ATOM 674 C C . ASP A 1 86 ? -9.236 4.967 4.212 1.00 95.19 86 ASP A C 1
ATOM 676 O O . ASP A 1 86 ? -10.335 4.899 3.664 1.00 95.19 86 ASP A O 1
ATOM 680 N N . TYR A 1 87 ? -8.579 3.867 4.601 1.00 95.44 87 TYR A N 1
ATOM 681 C CA . TYR A 1 87 ? -9.107 2.511 4.410 1.00 95.44 87 TYR A CA 1
ATOM 682 C C . TYR A 1 87 ? -10.335 2.221 5.272 1.00 95.44 87 TYR A C 1
ATOM 684 O O . TYR A 1 87 ? -11.277 1.592 4.786 1.00 95.44 87 TYR A O 1
ATOM 692 N N . VAL A 1 88 ? -10.360 2.699 6.521 1.00 94.62 88 VAL A N 1
ATOM 693 C CA . VAL A 1 88 ? -11.554 2.618 7.383 1.00 94.62 88 VAL A CA 1
ATOM 694 C C . VAL A 1 88 ? -12.720 3.378 6.748 1.00 94.62 88 VAL A C 1
ATOM 696 O O . VAL A 1 88 ? -13.838 2.868 6.695 1.00 94.62 88 VAL A O 1
ATOM 699 N N . ASN A 1 89 ? -12.444 4.559 6.193 1.00 94.50 89 ASN A N 1
ATOM 700 C CA . ASN A 1 89 ? -13.434 5.416 5.540 1.00 94.50 89 ASN A CA 1
ATOM 701 C C . ASN A 1 89 ? -13.745 5.018 4.087 1.00 94.50 89 ASN A C 1
ATOM 703 O O . ASN A 1 89 ? -14.572 5.665 3.446 1.00 94.50 89 ASN A O 1
ATOM 707 N N . ARG A 1 90 ? -13.105 3.964 3.558 1.00 92.62 90 ARG A N 1
ATOM 708 C CA . ARG A 1 90 ? -13.240 3.498 2.165 1.00 92.62 90 ARG A CA 1
ATOM 709 C C . ARG A 1 90 ? -13.034 4.621 1.142 1.00 92.62 90 ARG A C 1
ATOM 711 O O . ARG A 1 90 ? -13.762 4.719 0.153 1.00 92.62 90 ARG A O 1
ATOM 718 N N . VAL A 1 91 ? -12.055 5.485 1.398 1.00 93.56 91 VAL A N 1
ATOM 719 C CA . VAL A 1 91 ? -11.727 6.605 0.513 1.00 93.56 91 VAL A CA 1
ATOM 720 C C . VAL A 1 91 ? -11.275 6.052 -0.846 1.00 93.56 91 VAL A C 1
ATOM 722 O O . VAL A 1 91 ? -10.403 5.183 -0.889 1.00 93.56 91 VAL A O 1
ATOM 725 N N . PRO A 1 92 ? -11.826 6.536 -1.973 1.00 91.62 92 PRO A N 1
ATOM 726 C CA . PRO A 1 92 ? -11.415 6.088 -3.300 1.00 91.62 92 PRO A CA 1
ATOM 727 C C . PRO A 1 92 ? -9.909 6.247 -3.535 1.00 91.62 92 PRO A C 1
ATOM 729 O O . PRO A 1 92 ? -9.338 7.288 -3.200 1.00 91.62 92 PRO A O 1
ATOM 732 N N . THR A 1 93 ? -9.285 5.263 -4.189 1.00 90.38 93 THR A N 1
ATOM 733 C CA . THR A 1 93 ? -7.835 5.222 -4.457 1.00 90.38 93 THR A CA 1
ATOM 734 C C . THR A 1 93 ? -7.289 6.525 -5.042 1.00 90.38 93 THR A C 1
ATOM 736 O O . THR A 1 93 ? -6.310 7.064 -4.534 1.00 90.38 93 THR A O 1
ATOM 739 N N . ALA A 1 94 ? -7.957 7.091 -6.051 1.00 88.38 94 ALA A N 1
ATOM 740 C CA . ALA A 1 94 ? -7.523 8.337 -6.681 1.00 88.38 94 ALA A CA 1
ATOM 741 C C . ALA A 1 94 ? -7.503 9.528 -5.701 1.00 88.38 94 ALA A C 1
ATOM 743 O O . ALA A 1 94 ? -6.666 10.421 -5.821 1.00 88.38 94 ALA A O 1
ATOM 744 N N . ILE A 1 95 ? -8.413 9.555 -4.720 1.00 89.75 95 ILE A N 1
ATOM 745 C CA . ILE A 1 95 ? -8.460 10.599 -3.686 1.00 89.75 95 ILE A CA 1
ATOM 746 C C . ILE A 1 95 ? -7.356 10.357 -2.658 1.00 89.75 95 ILE A C 1
ATOM 748 O O . ILE A 1 95 ? -6.621 11.291 -2.341 1.00 89.75 95 ILE A O 1
ATOM 752 N N . MET A 1 96 ? -7.180 9.109 -2.209 1.00 90.81 96 MET A N 1
ATOM 753 C CA . MET A 1 96 ? -6.069 8.731 -1.329 1.00 90.81 96 MET A CA 1
ATOM 754 C C . MET A 1 96 ? -4.733 9.150 -1.948 1.00 90.81 96 MET A C 1
ATOM 756 O O . MET A 1 96 ? -3.975 9.897 -1.341 1.00 90.81 96 MET A O 1
ATOM 760 N N . CYS A 1 97 ? -4.470 8.775 -3.199 1.00 89.50 97 CYS A N 1
ATOM 761 C CA . CYS A 1 97 ? -3.204 9.071 -3.866 1.00 89.50 97 CYS A CA 1
ATOM 762 C C . CYS A 1 97 ? -2.954 10.562 -4.113 1.00 89.50 97 CYS A C 1
ATOM 764 O O . CYS A 1 97 ? -1.802 10.995 -4.103 1.00 89.50 97 CYS A O 1
ATOM 766 N N . LYS A 1 98 ? -4.008 11.377 -4.259 1.00 86.62 98 LYS A N 1
ATOM 767 C CA . LYS A 1 98 ? -3.865 12.842 -4.307 1.00 86.62 98 LYS A CA 1
ATOM 768 C C . LYS A 1 98 ? -3.456 13.414 -2.948 1.00 86.62 98 LYS A C 1
ATOM 770 O O . LYS A 1 98 ? -2.680 14.367 -2.900 1.00 86.62 98 LYS A O 1
ATOM 775 N N . SER A 1 99 ? -3.968 12.839 -1.861 1.00 82.38 99 SER A N 1
ATOM 776 C CA . SER A 1 99 ? -3.728 13.296 -0.486 1.00 82.38 99 SER A CA 1
ATOM 777 C C . SER A 1 99 ? -2.392 12.820 0.085 1.00 82.38 99 SER A C 1
ATOM 779 O O . SER A 1 99 ? -1.701 13.594 0.742 1.00 82.38 99 SER A O 1
ATOM 781 N N . LEU A 1 100 ? -1.999 11.574 -0.196 1.00 80.50 100 LEU A N 1
ATOM 782 C CA . LEU A 1 100 ? -0.780 10.946 0.330 1.00 80.50 100 LEU A CA 1
ATOM 783 C C . LEU A 1 100 ? 0.504 11.536 -0.283 1.00 80.50 100 LEU A C 1
ATOM 785 O O . LEU A 1 100 ? 1.584 11.336 0.267 1.00 80.50 100 LEU A O 1
ATOM 789 N N . LYS A 1 101 ? 0.376 12.293 -1.390 1.00 65.25 101 LYS A N 1
ATOM 790 C CA . LYS A 1 101 ? 1.388 13.156 -2.041 1.00 65.25 101 LYS A CA 1
ATOM 791 C C . LYS A 1 101 ? 2.778 12.551 -2.271 1.00 65.25 101 LYS A C 1
ATOM 793 O O . LYS A 1 101 ? 3.721 13.305 -2.496 1.00 65.25 101 LYS A O 1
ATOM 798 N N . GLN A 1 102 ? 2.956 11.238 -2.174 1.00 64.12 102 GLN A N 1
ATOM 799 C CA . GLN A 1 102 ? 4.295 10.665 -2.082 1.00 64.12 102 GLN A CA 1
ATOM 800 C C . GLN A 1 102 ? 4.381 9.288 -2.713 1.00 64.12 102 GLN A C 1
ATOM 802 O O . GLN A 1 102 ? 3.966 8.295 -2.127 1.00 64.12 102 GLN A O 1
ATOM 807 N N . CYS A 1 103 ? 5.001 9.308 -3.881 1.00 56.09 103 CYS A N 1
ATOM 808 C CA . CYS A 1 103 ? 5.973 8.399 -4.467 1.00 56.09 103 CYS A CA 1
ATOM 809 C C . CYS A 1 103 ? 6.756 9.241 -5.495 1.00 56.09 103 CYS A C 1
ATOM 811 O O . CYS A 1 103 ? 7.473 8.639 -6.308 1.00 56.09 103 CYS A O 1
#

Sequence (103 aa):
MFLGPLVFAALVASVASYDVTFQRCETVVNAAYLKNVQNYAGDLQNFRNFYHGECNFFLRDPGQPSGLGGCCFLLYYKNEAQMRADYVNRVPTAIMCKSLKQC

Foldseek 3Di:
DDDDDDDDDPPPVPPVPCPVLLVLQLVLVVVCVVVVLLVCLVPLVSNVVVLVVSLVCLVPDPPHDPCSSVQSCVLCVVCVNVVSVCSPVVPDSSVSSVVSVGD